Protein AF-A0A1H2YHK8-F1 (afdb_monomer_lite)

Sequence (88 aa):
MLRAVILMCVVFPALTACDGWRSVGKGVEVSDLPPAARLECKSPAAFLRAGDFEIIAGRMGDELIRCEQRRGLAVQGFDGVRDAVATK

Organism: NCBI:txid564137

Structure (mmCIF, N/CA/C/O backbone):
data_AF-A0A1H2YHK8-F1
#
_entry.id   AF-A0A1H2YHK8-F1
#
loop_
_atom_site.group_PDB
_atom_site.id
_atom_site.type_symbol
_atom_site.label_atom_id
_atom_site.label_alt_id
_atom_site.label_comp_id
_atom_site.label_asym_id
_atom_s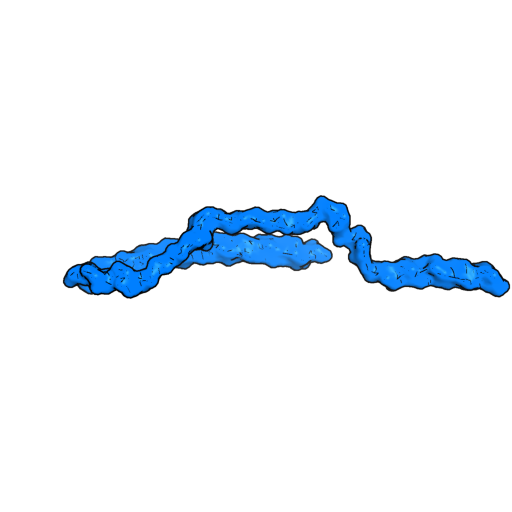ite.label_entity_id
_atom_site.label_seq_id
_atom_site.pdbx_PDB_ins_code
_atom_site.Cartn_x
_atom_site.Cartn_y
_atom_site.Cartn_z
_atom_site.occupancy
_atom_site.B_iso_or_equiv
_atom_site.auth_seq_id
_atom_site.auth_comp_id
_atom_site.auth_asym_id
_atom_site.auth_atom_id
_atom_site.pdbx_PDB_model_num
ATOM 1 N N . MET A 1 1 ? -34.911 -24.790 57.344 1.00 55.16 1 MET A N 1
ATOM 2 C CA . MET A 1 1 ? -34.228 -25.389 56.173 1.00 55.16 1 MET A CA 1
ATOM 3 C C . MET A 1 1 ? -34.629 -24.727 54.851 1.00 55.16 1 MET A C 1
ATOM 5 O O . MET A 1 1 ? -33.738 -24.362 54.102 1.00 55.16 1 MET A O 1
ATOM 9 N N . LEU A 1 2 ? -35.917 -24.447 54.601 1.00 55.03 2 LEU A N 1
ATOM 10 C CA . LEU A 1 2 ? -36.406 -23.804 53.362 1.00 55.03 2 LEU A CA 1
ATOM 11 C C . LEU A 1 2 ? -35.765 -22.431 53.034 1.00 55.03 2 LEU A C 1
ATOM 13 O O . LEU A 1 2 ? -35.476 -22.132 51.882 1.00 55.03 2 LEU A O 1
ATOM 17 N N . ARG A 1 3 ? -35.476 -21.615 54.059 1.00 55.88 3 ARG A N 1
ATOM 18 C CA . ARG A 1 3 ? -34.854 -20.282 53.912 1.00 55.88 3 ARG A CA 1
ATOM 19 C C . ARG A 1 3 ? -33.421 -20.318 53.356 1.00 55.88 3 ARG A C 1
ATOM 21 O O . ARG A 1 3 ? -33.037 -19.401 52.644 1.00 55.88 3 ARG A O 1
ATOM 28 N N . ALA A 1 4 ? -32.654 -21.367 53.662 1.00 59.09 4 ALA A N 1
ATOM 29 C CA . ALA A 1 4 ? -31.275 -21.513 53.186 1.00 59.09 4 ALA A CA 1
ATOM 30 C C . ALA A 1 4 ? -31.223 -21.922 51.704 1.00 59.09 4 ALA A C 1
ATOM 32 O O . ALA A 1 4 ? -30.353 -21.468 50.970 1.00 59.09 4 ALA A O 1
ATOM 33 N N . VAL A 1 5 ? -32.201 -22.715 51.253 1.00 64.31 5 VAL A N 1
ATOM 34 C CA . VAL A 1 5 ? -32.308 -23.171 49.858 1.00 64.31 5 VAL A CA 1
ATOM 35 C C . VAL A 1 5 ? -32.668 -22.011 48.927 1.00 64.31 5 VAL A C 1
ATOM 37 O O . VAL A 1 5 ? -32.053 -21.853 47.878 1.00 64.31 5 VAL A O 1
ATOM 40 N N . ILE A 1 6 ? -33.592 -21.139 49.345 1.00 65.06 6 ILE A N 1
ATOM 41 C CA . ILE A 1 6 ? -33.976 -19.949 48.566 1.00 65.06 6 ILE A CA 1
ATOM 42 C C . ILE A 1 6 ? -32.789 -18.987 48.418 1.00 65.06 6 ILE A C 1
ATOM 44 O O . ILE A 1 6 ? -32.560 -18.461 47.332 1.00 65.06 6 ILE A O 1
ATOM 48 N N . LEU A 1 7 ? -31.997 -18.798 49.480 1.00 61.78 7 LEU A N 1
ATOM 49 C CA . LEU A 1 7 ? -30.806 -17.946 49.425 1.00 61.78 7 LEU A CA 1
ATOM 50 C C . LEU A 1 7 ? -29.756 -18.502 48.447 1.00 61.78 7 LEU A C 1
ATOM 52 O O . LEU A 1 7 ? -29.146 -17.750 47.693 1.00 61.78 7 LEU A O 1
ATOM 56 N N . MET A 1 8 ? -29.587 -19.826 48.417 1.00 58.28 8 MET A N 1
ATOM 57 C CA . MET A 1 8 ? -28.631 -20.501 47.539 1.00 58.28 8 MET A CA 1
ATOM 58 C C . MET A 1 8 ? -29.052 -20.437 46.060 1.00 58.28 8 MET A C 1
ATOM 60 O O . MET A 1 8 ? -28.207 -20.213 45.197 1.00 58.28 8 MET A O 1
ATOM 64 N N . CYS A 1 9 ? -30.352 -20.534 45.757 1.00 62.41 9 CYS A N 1
ATOM 65 C CA . CYS A 1 9 ? -30.869 -20.444 44.385 1.00 62.41 9 CYS A CA 1
ATOM 66 C C . CYS A 1 9 ? -30.775 -19.043 43.757 1.00 62.41 9 CYS A C 1
ATOM 68 O O . CYS A 1 9 ? -30.755 -18.947 42.536 1.00 62.41 9 CYS A O 1
ATOM 70 N N . VAL A 1 10 ? -30.718 -17.966 44.550 1.00 64.19 10 VAL A N 1
ATOM 71 C CA . VAL A 1 10 ? -30.622 -16.583 44.032 1.00 64.19 10 VAL A CA 1
ATOM 72 C C . VAL A 1 10 ? -29.168 -16.131 43.875 1.00 64.19 10 VAL A C 1
ATOM 74 O O . VAL A 1 10 ? -28.846 -15.375 42.962 1.00 64.19 10 VAL A O 1
ATOM 77 N N . VAL A 1 11 ? -28.268 -16.622 44.729 1.00 61.22 11 VAL A N 1
ATOM 78 C CA . VAL A 1 11 ? -26.854 -16.217 44.732 1.00 61.22 11 VAL A CA 1
ATOM 79 C C . VAL A 1 11 ? -26.052 -16.923 43.631 1.00 61.22 11 VAL A C 1
ATOM 81 O O . VAL A 1 11 ? -25.213 -16.296 42.991 1.00 61.22 11 VAL A O 1
ATOM 84 N N . PHE A 1 12 ? -26.351 -18.191 43.332 1.00 58.03 12 PHE A N 1
ATOM 85 C CA . PHE A 1 12 ? -25.672 -18.935 42.263 1.00 58.03 12 PHE A CA 1
ATOM 86 C C . PHE A 1 12 ? -25.810 -18.326 40.853 1.00 58.03 12 PHE A C 1
ATOM 88 O O . PHE A 1 12 ? -24.776 -18.150 40.212 1.00 58.03 12 PHE A O 1
ATOM 95 N N . PRO A 1 13 ? -27.002 -17.934 40.357 1.00 58.91 13 PRO A N 1
ATOM 96 C CA . PRO A 1 13 ? -27.118 -17.337 39.026 1.00 58.91 13 PRO A CA 1
ATOM 97 C C . PRO A 1 13 ? -26.480 -15.944 38.930 1.00 58.91 13 PRO A C 1
ATOM 99 O O . PRO A 1 13 ? -26.125 -15.532 37.833 1.00 58.91 13 PRO A O 1
ATOM 102 N N . ALA A 1 14 ? -26.284 -15.232 40.048 1.00 59.09 14 ALA A N 1
ATOM 103 C CA . ALA A 1 14 ? -25.551 -13.964 40.066 1.00 59.09 14 ALA A CA 1
ATOM 104 C C . ALA A 1 14 ? -24.023 -14.157 39.975 1.00 59.09 14 ALA A C 1
ATOM 106 O O . ALA A 1 14 ? -23.330 -13.283 39.465 1.00 59.09 14 ALA A O 1
ATOM 107 N N . LEU A 1 15 ? -23.501 -15.300 40.436 1.00 56.25 15 LEU A N 1
ATOM 108 C CA . LEU A 1 15 ? -22.073 -15.651 40.373 1.00 56.25 15 LEU A CA 1
ATOM 109 C C . LEU A 1 15 ? -21.698 -16.414 39.092 1.00 56.25 15 LEU A C 1
ATOM 111 O O . LEU A 1 15 ? -20.554 -16.336 38.657 1.00 56.25 15 LEU A O 1
ATOM 115 N N . THR A 1 16 ? -22.646 -17.128 38.470 1.00 56.00 16 THR A N 1
ATOM 116 C CA . THR A 1 16 ? -22.464 -17.789 37.161 1.00 56.00 16 THR A CA 1
ATOM 117 C C . THR A 1 16 ? -22.989 -16.965 35.990 1.00 56.00 16 THR A C 1
ATOM 119 O O . THR A 1 16 ? -22.900 -17.408 34.845 1.00 56.00 16 THR A O 1
ATOM 122 N N . ALA A 1 17 ? -23.528 -15.771 36.243 1.00 47.62 17 ALA A N 1
ATOM 123 C CA . ALA A 1 17 ? -23.674 -14.752 35.216 1.00 47.62 17 ALA A CA 1
ATOM 124 C C . ALA A 1 17 ? -22.274 -14.230 34.862 1.00 47.62 17 ALA A C 1
ATOM 126 O O . ALA A 1 17 ? -21.884 -13.125 35.227 1.00 47.62 17 ALA A O 1
ATOM 127 N N . CYS A 1 18 ? -21.505 -15.048 34.144 1.00 58.53 18 CYS A N 1
ATOM 128 C CA . CYS A 1 18 ? -20.436 -14.565 33.291 1.00 58.53 18 CYS A CA 1
ATOM 129 C C . CYS A 1 18 ? -21.069 -13.595 32.288 1.00 58.53 18 CYS A C 1
ATOM 131 O O . CYS A 1 18 ? -21.614 -14.047 31.290 1.00 58.53 18 CYS A O 1
ATOM 133 N N . ASP A 1 19 ? -21.093 -12.301 32.610 1.00 49.59 19 ASP A N 1
ATOM 134 C CA . ASP A 1 19 ? -21.091 -11.153 31.688 1.00 49.59 19 ASP A CA 1
ATOM 135 C C . ASP A 1 19 ? -21.889 -11.293 30.367 1.00 49.59 19 ASP A C 1
ATOM 137 O O . ASP A 1 19 ? -21.504 -10.813 29.305 1.00 49.59 19 ASP A O 1
ATOM 141 N N . GLY A 1 20 ? -23.052 -11.943 30.417 1.00 46.12 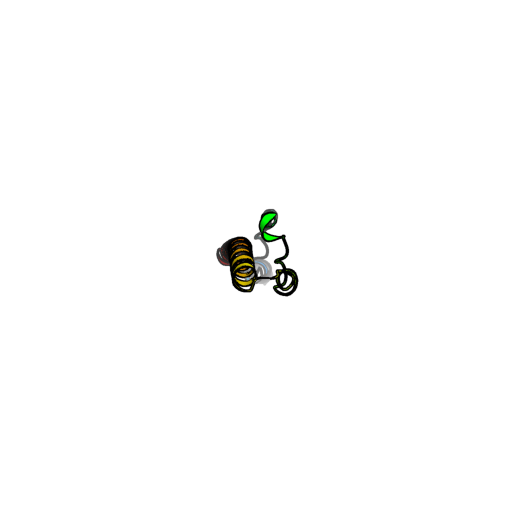20 GLY A N 1
ATOM 142 C CA . GLY A 1 20 ? -23.918 -12.176 29.259 1.00 46.12 20 GLY A CA 1
ATOM 143 C C . GLY A 1 20 ? -24.944 -11.067 29.022 1.00 46.12 20 GLY A C 1
ATOM 144 O O . GLY A 1 20 ? -25.818 -11.219 28.176 1.00 46.12 20 GLY A O 1
ATOM 145 N N . TRP A 1 21 ? -24.872 -9.959 29.773 1.00 46.41 21 TRP A N 1
ATOM 146 C CA . TRP A 1 21 ? -25.791 -8.812 29.672 1.00 46.41 21 TRP A CA 1
ATOM 147 C C . TRP A 1 21 ? -25.080 -7.549 29.156 1.00 46.41 21 TRP A C 1
ATOM 149 O O . TRP A 1 21 ? -25.429 -6.420 29.489 1.00 46.41 21 TRP A O 1
ATOM 159 N N . ARG A 1 22 ? -24.061 -7.695 28.308 1.00 49.22 22 ARG A N 1
ATOM 160 C CA . ARG A 1 22 ? -23.440 -6.560 27.607 1.00 49.22 22 ARG A CA 1
ATOM 161 C C . ARG A 1 22 ? -23.298 -6.846 26.116 1.00 49.22 22 ARG A C 1
ATOM 163 O O . ARG A 1 22 ? -22.223 -7.145 25.622 1.00 49.22 22 ARG A O 1
ATOM 170 N N . SER A 1 23 ? -24.408 -6.731 25.385 1.00 48.53 23 SER A N 1
ATOM 171 C CA . SER A 1 23 ? -24.483 -6.055 24.069 1.00 48.53 23 SER A CA 1
ATOM 172 C C . SER A 1 23 ? -25.754 -6.413 23.292 1.00 48.53 23 SER A C 1
ATOM 174 O O . SER A 1 23 ? -25.718 -6.757 22.115 1.00 48.53 23 SER A O 1
ATOM 176 N N . VAL A 1 24 ? -26.924 -6.226 23.902 1.00 50.00 24 VAL A N 1
ATOM 177 C CA . VAL A 1 24 ? -28.108 -5.962 23.079 1.00 50.00 24 VAL A CA 1
ATOM 178 C C . VAL A 1 24 ? -27.950 -4.529 22.558 1.00 50.00 24 VAL A C 1
ATOM 180 O O . VAL A 1 24 ? -28.256 -3.573 23.264 1.00 50.00 24 VAL A O 1
ATOM 183 N N . GLY A 1 25 ? -27.386 -4.365 21.357 1.00 46.59 25 GLY A N 1
ATOM 184 C CA . GLY A 1 25 ? -27.714 -3.194 20.537 1.00 46.59 25 GLY A CA 1
ATOM 185 C C . GLY A 1 25 ? -26.613 -2.241 20.070 1.00 46.59 25 GLY A C 1
ATOM 186 O O . GLY A 1 25 ? -26.980 -1.190 19.564 1.00 46.59 25 GLY A O 1
ATOM 187 N N . LYS A 1 26 ? -25.315 -2.563 20.156 1.00 49.03 26 LYS A N 1
ATOM 188 C CA . LYS A 1 26 ? -24.291 -1.917 19.303 1.00 49.03 26 LYS A CA 1
ATOM 189 C C . LYS A 1 26 ? -23.191 -2.915 18.959 1.00 49.03 26 LYS A C 1
ATOM 191 O O . LYS A 1 26 ? -22.156 -2.980 19.628 1.00 49.03 26 LYS A O 1
ATOM 196 N N . GLY A 1 27 ? -23.454 -3.734 17.940 1.00 52.38 27 GLY A N 1
ATOM 197 C CA . GLY A 1 27 ? -22.372 -4.358 17.186 1.00 52.38 27 GLY A CA 1
ATOM 198 C C . GLY A 1 27 ? -21.443 -3.250 16.700 1.00 52.38 27 GLY A C 1
ATOM 199 O O . GLY A 1 27 ? -21.908 -2.161 16.366 1.00 52.38 27 GLY A O 1
ATOM 200 N N . VAL A 1 28 ? -20.136 -3.489 16.752 1.00 55.34 28 VAL A N 1
ATOM 201 C CA . VAL A 1 28 ? -19.174 -2.591 16.115 1.00 55.34 28 VAL A CA 1
ATOM 202 C C . VAL A 1 28 ? -19.518 -2.604 14.631 1.00 55.34 28 VAL A C 1
ATOM 204 O O . VAL A 1 28 ? -19.323 -3.613 13.958 1.00 55.34 28 VAL A O 1
ATOM 207 N N . GLU A 1 29 ? -20.123 -1.522 14.150 1.00 59.97 29 GLU A N 1
ATOM 208 C CA . GLU A 1 29 ? -20.392 -1.340 12.733 1.0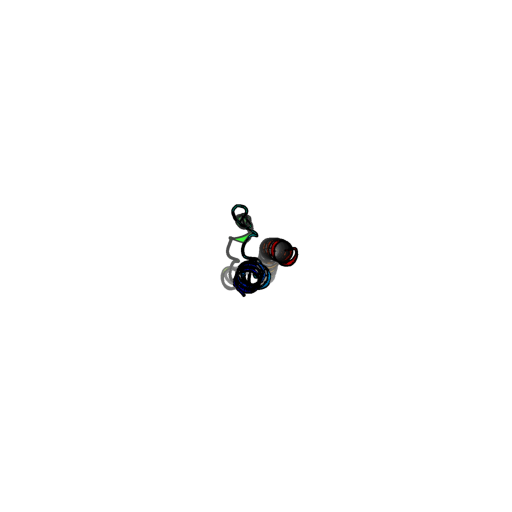0 59.97 29 GLU A CA 1
ATOM 209 C C . GLU A 1 29 ? -19.050 -0.998 12.089 1.00 59.97 29 GLU A C 1
ATOM 211 O O . GLU A 1 29 ? -18.571 0.136 12.142 1.00 59.97 29 GLU A O 1
ATOM 216 N N . VAL A 1 30 ? -18.372 -2.031 11.591 1.00 61.88 30 VAL A N 1
ATOM 217 C CA . VAL A 1 30 ? -17.137 -1.863 10.834 1.00 61.88 30 VAL A CA 1
ATOM 218 C C . VAL A 1 30 ? -17.535 -1.211 9.518 1.00 61.88 30 VAL A C 1
ATOM 220 O O . VAL A 1 30 ? -18.055 -1.874 8.625 1.00 61.88 30 VAL A O 1
ATOM 223 N N . SER A 1 31 ? -17.341 0.105 9.429 1.00 64.69 31 SER A N 1
ATOM 224 C CA . SER A 1 31 ? -17.489 0.832 8.171 1.00 64.69 31 SER A CA 1
ATOM 225 C C . SER A 1 31 ? -16.609 0.166 7.115 1.00 64.69 31 SER A C 1
ATOM 227 O O . SER A 1 31 ? -15.437 -0.116 7.374 1.00 64.69 31 SER A O 1
ATOM 229 N N . ASP A 1 32 ? -17.168 -0.069 5.927 1.00 72.38 32 ASP A N 1
ATOM 230 C CA . ASP A 1 32 ? -16.436 -0.653 4.805 1.00 72.38 32 ASP A CA 1
ATOM 231 C C . ASP A 1 32 ? -15.123 0.092 4.543 1.00 72.38 32 ASP A C 1
ATOM 233 O O . ASP A 1 32 ? -15.054 1.323 4.645 1.00 72.38 32 ASP A O 1
ATOM 237 N N . LEU A 1 33 ? -14.090 -0.650 4.125 1.00 72.69 33 LEU A N 1
ATOM 238 C CA . LEU A 1 33 ? -12.831 -0.045 3.703 1.00 72.69 33 LEU A CA 1
ATOM 239 C C . LEU A 1 33 ? -13.090 1.000 2.603 1.00 72.69 33 LEU A C 1
ATOM 241 O O . LEU A 1 33 ? -13.918 0.769 1.700 1.00 72.69 33 LEU A O 1
ATOM 245 N N . PRO A 1 34 ? -12.350 2.126 2.616 1.00 78.19 34 PRO A N 1
ATOM 246 C CA . PRO A 1 34 ? -12.477 3.136 1.579 1.00 78.19 34 PRO A CA 1
ATOM 247 C C . PRO A 1 34 ? -12.266 2.486 0.203 1.00 78.19 34 PRO A C 1
ATOM 249 O O . PRO A 1 34 ? -11.426 1.592 0.066 1.00 78.19 34 PRO A O 1
ATOM 252 N N . PRO A 1 35 ? -13.007 2.904 -0.838 1.00 79.94 35 PRO A N 1
ATOM 253 C CA . PRO A 1 35 ? -12.981 2.248 -2.148 1.00 79.94 35 PRO A CA 1
ATOM 254 C C . PRO A 1 35 ? -11.571 2.182 -2.749 1.00 79.94 35 PRO A C 1
ATOM 256 O O . PRO A 1 35 ? -11.235 1.219 -3.430 1.00 79.94 35 PRO A O 1
ATOM 259 N N . ALA A 1 36 ? -10.711 3.152 -2.425 1.00 77.81 36 ALA A N 1
ATOM 260 C CA . ALA A 1 36 ? -9.311 3.153 -2.835 1.00 77.81 36 ALA A CA 1
ATOM 261 C C . ALA A 1 36 ? -8.511 1.963 -2.273 1.00 77.81 36 ALA A C 1
ATOM 263 O O . ALA A 1 36 ? -7.644 1.447 -2.969 1.00 77.81 36 ALA A O 1
ATOM 264 N N . ALA A 1 37 ? -8.810 1.500 -1.055 1.00 78.31 37 ALA A N 1
ATOM 265 C CA . ALA A 1 37 ? -8.133 0.370 -0.416 1.00 78.31 37 ALA A CA 1
ATOM 266 C C . ALA A 1 37 ? -8.595 -0.998 -0.953 1.00 78.31 37 ALA A C 1
ATOM 268 O O . ALA A 1 37 ? -7.938 -2.004 -0.710 1.00 78.31 37 ALA A O 1
ATOM 269 N N . ARG A 1 38 ? -9.712 -1.037 -1.695 1.00 80.00 38 ARG A N 1
ATOM 270 C CA . ARG A 1 38 ? -10.250 -2.252 -2.333 1.00 80.00 38 ARG A CA 1
ATOM 271 C C . ARG A 1 38 ? -9.671 -2.517 -3.724 1.00 80.00 38 ARG A C 1
ATOM 273 O O . ARG A 1 38 ? -9.947 -3.558 -4.309 1.00 80.00 38 ARG A O 1
ATOM 280 N N . LEU A 1 39 ? -8.913 -1.572 -4.276 1.00 84.75 39 LEU A N 1
ATOM 281 C CA . LEU A 1 39 ? -8.321 -1.710 -5.601 1.00 84.75 39 LEU A CA 1
ATOM 282 C C . LEU A 1 39 ? -7.098 -2.625 -5.555 1.00 84.75 39 LEU A C 1
ATOM 284 O O . LEU A 1 39 ? -6.183 -2.403 -4.763 1.00 84.75 39 LEU A O 1
ATOM 288 N N . GLU A 1 40 ? -7.045 -3.583 -6.475 1.00 85.44 40 GLU A N 1
ATOM 289 C CA . GLU A 1 40 ? -5.876 -4.437 -6.656 1.00 85.44 40 GLU A CA 1
ATOM 290 C C . GLU A 1 40 ? -4.654 -3.630 -7.118 1.00 85.44 40 GLU A C 1
ATOM 292 O O . GLU A 1 40 ? -4.750 -2.649 -7.873 1.00 85.44 40 GLU A O 1
ATOM 297 N N . CYS A 1 41 ? -3.479 -4.056 -6.660 1.00 87.56 41 CYS A N 1
ATOM 298 C CA . CYS A 1 41 ? -2.212 -3.536 -7.150 1.00 87.56 41 CYS A CA 1
ATOM 299 C C . CYS A 1 41 ? -1.827 -4.236 -8.450 1.00 87.56 41 CYS A C 1
ATOM 301 O O . CYS A 1 41 ? -1.961 -5.454 -8.576 1.00 87.56 41 CYS A O 1
ATOM 303 N N . LYS A 1 42 ? -1.325 -3.475 -9.426 1.00 89.69 42 LYS A N 1
ATOM 304 C CA . LYS A 1 42 ? -0.878 -4.073 -10.687 1.00 89.69 42 LYS A CA 1
ATOM 305 C C . LYS A 1 42 ? 0.370 -4.919 -10.460 1.00 89.69 42 LYS A C 1
ATOM 307 O O . LYS A 1 42 ? 1.278 -4.520 -9.733 1.00 89.69 42 LYS A O 1
ATOM 312 N N . SER A 1 43 ? 0.440 -6.066 -11.135 1.00 86.06 43 SER A N 1
ATOM 313 C CA . SER A 1 43 ? 1.648 -6.888 -11.095 1.00 86.06 43 SER A CA 1
ATOM 314 C C . SER A 1 43 ? 2.804 -6.195 -11.831 1.00 86.06 43 SER A C 1
ATOM 316 O O . SER A 1 43 ? 2.574 -5.528 -12.847 1.00 86.06 43 SER A O 1
ATOM 318 N N . PRO A 1 44 ? 4.061 -6.390 -11.392 1.00 80.94 44 PRO A N 1
ATOM 319 C CA . PRO A 1 44 ? 5.229 -5.849 -12.088 1.00 80.94 44 PRO A CA 1
ATOM 320 C C . PRO A 1 44 ? 5.299 -6.288 -13.559 1.00 80.94 44 PRO A C 1
ATOM 322 O O . PRO A 1 44 ? 5.718 -5.524 -14.427 1.00 80.94 44 PRO A O 1
ATOM 325 N N . ALA A 1 45 ? 4.806 -7.494 -13.868 1.00 86.56 45 ALA A N 1
ATOM 326 C CA . ALA A 1 45 ? 4.777 -8.032 -15.226 1.00 86.56 45 ALA A CA 1
ATOM 327 C C . ALA A 1 45 ? 3.973 -7.162 -16.211 1.00 86.56 45 ALA A C 1
ATOM 329 O O . ALA A 1 45 ? 4.256 -7.177 -17.409 1.00 86.56 45 ALA A O 1
ATOM 330 N N . ALA A 1 46 ? 3.020 -6.357 -15.726 1.00 87.69 46 ALA A N 1
ATOM 331 C CA . ALA A 1 46 ? 2.270 -5.417 -16.556 1.00 87.69 46 ALA A CA 1
ATOM 332 C C . ALA A 1 46 ? 3.145 -4.293 -17.149 1.00 87.69 46 ALA A C 1
ATOM 334 O O . ALA A 1 46 ? 2.769 -3.697 -18.159 1.00 87.69 46 ALA A O 1
ATOM 335 N N . PHE A 1 47 ? 4.308 -4.010 -16.553 1.00 86.75 47 PHE A N 1
ATOM 336 C CA . PHE A 1 47 ? 5.187 -2.904 -16.943 1.00 86.75 47 PHE A CA 1
ATOM 337 C C . PHE A 1 47 ? 6.347 -3.327 -17.851 1.00 86.75 47 PHE A C 1
ATOM 339 O O . PHE A 1 47 ? 6.948 -2.474 -18.496 1.00 86.75 47 PHE A O 1
ATOM 346 N N . LEU A 1 48 ? 6.613 -4.631 -17.983 1.00 84.25 48 LEU A N 1
ATOM 347 C CA . LEU A 1 48 ? 7.747 -5.180 -18.744 1.00 84.25 48 LEU A CA 1
ATOM 348 C C . LEU A 1 48 ? 7.662 -4.976 -20.268 1.00 84.25 48 LEU A C 1
ATOM 350 O O . LEU A 1 48 ? 8.584 -5.341 -20.986 1.00 84.25 48 LEU A O 1
ATOM 354 N N . ARG A 1 49 ? 6.561 -4.414 -20.781 1.00 81.88 49 ARG A N 1
ATOM 355 C CA . ARG A 1 49 ? 6.360 -4.160 -22.219 1.00 81.88 49 ARG A CA 1
ATOM 356 C C . ARG A 1 49 ? 6.824 -2.774 -22.679 1.00 81.88 49 ARG A C 1
ATOM 358 O O . ARG A 1 49 ? 6.627 -2.436 -23.842 1.00 81.88 49 ARG A O 1
ATOM 365 N N . ALA A 1 50 ? 7.377 -1.949 -21.791 1.00 71.44 50 ALA A N 1
ATOM 366 C CA . ALA A 1 50 ? 7.980 -0.679 -22.189 1.00 71.44 50 ALA A CA 1
ATOM 367 C C . ALA A 1 50 ? 9.384 -0.910 -22.783 1.00 71.44 50 ALA A C 1
ATOM 369 O O . ALA A 1 50 ? 10.090 -1.824 -22.381 1.00 71.44 50 ALA A O 1
ATOM 370 N N . GLY A 1 51 ? 9.767 -0.108 -23.780 1.00 77.56 51 GLY A N 1
ATOM 371 C CA . GLY A 1 51 ? 11.024 -0.294 -24.522 1.00 77.56 51 GLY A CA 1
ATOM 372 C C . GLY A 1 51 ? 12.282 0.211 -23.808 1.00 77.56 51 GLY A C 1
ATOM 373 O O . GLY A 1 51 ? 13.380 -0.048 -24.283 1.00 77.56 51 GLY A O 1
ATOM 374 N N . ASP A 1 52 ? 12.126 0.922 -22.690 1.00 89.38 52 ASP 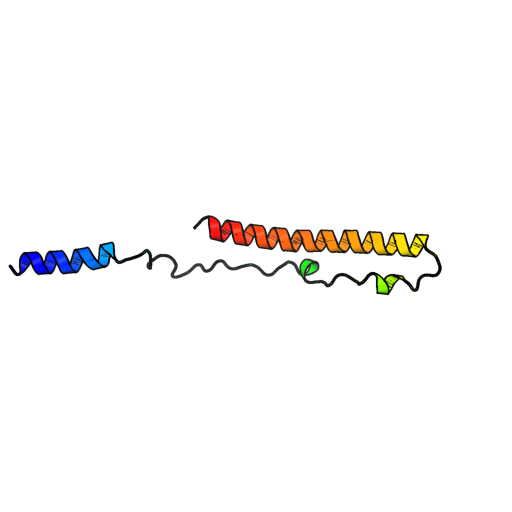A N 1
ATOM 375 C CA . ASP A 1 52 ? 13.215 1.559 -21.949 1.00 89.38 52 ASP A CA 1
ATOM 376 C C . ASP A 1 52 ? 13.163 1.144 -20.472 1.00 89.38 52 ASP A C 1
ATOM 378 O O . ASP A 1 52 ? 12.124 1.280 -19.817 1.00 89.38 52 ASP A O 1
ATOM 382 N N . PHE A 1 53 ? 14.286 0.639 -19.954 1.00 86.50 53 PHE A N 1
ATOM 383 C CA . PHE A 1 53 ? 14.429 0.189 -18.570 1.00 86.50 53 PHE A CA 1
ATOM 384 C C . PHE A 1 53 ? 14.213 1.304 -17.549 1.00 86.50 53 PHE A C 1
ATOM 386 O O . PHE A 1 53 ? 13.645 1.034 -16.492 1.00 86.50 53 PHE A O 1
ATOM 393 N N . GLU A 1 54 ? 14.613 2.537 -17.850 1.00 87.44 54 GLU A N 1
ATOM 394 C CA . GLU A 1 54 ? 14.410 3.673 -16.951 1.00 87.44 54 GLU A CA 1
ATOM 395 C C . GLU A 1 54 ? 12.913 3.972 -16.804 1.00 87.44 54 GLU A C 1
ATOM 397 O O . GLU A 1 54 ? 12.389 4.109 -15.697 1.00 87.44 54 GLU A O 1
ATOM 402 N N . ILE A 1 55 ? 12.186 3.942 -17.922 1.00 88.25 55 ILE A N 1
ATOM 403 C CA . ILE A 1 55 ? 10.732 4.126 -17.945 1.00 88.25 55 ILE A CA 1
ATOM 404 C C . ILE A 1 55 ? 10.011 2.959 -17.263 1.00 88.25 55 ILE A C 1
ATOM 406 O O . ILE A 1 55 ? 9.021 3.176 -16.559 1.00 88.25 55 ILE A O 1
ATOM 410 N N . ILE A 1 56 ? 10.486 1.722 -17.448 1.00 88.00 56 ILE A N 1
ATOM 411 C CA . ILE A 1 56 ? 9.950 0.550 -16.746 1.00 88.00 56 ILE A CA 1
ATOM 412 C C . ILE A 1 56 ? 10.120 0.723 -15.234 1.00 88.00 56 ILE A C 1
ATOM 414 O O . ILE A 1 56 ? 9.139 0.606 -14.497 1.00 88.00 56 ILE A O 1
ATOM 418 N N . ALA A 1 57 ? 11.339 1.021 -14.781 1.00 90.12 57 ALA A N 1
ATOM 419 C CA . ALA A 1 57 ? 11.666 1.159 -13.367 1.00 90.12 57 ALA A CA 1
ATOM 420 C C . ALA A 1 57 ? 10.875 2.300 -12.714 1.00 90.12 57 ALA A C 1
ATOM 422 O O . ALA A 1 57 ? 10.292 2.096 -11.650 1.00 90.12 57 ALA A O 1
ATOM 423 N N . GLY A 1 58 ? 10.771 3.454 -13.381 1.00 90.62 58 GLY A N 1
ATOM 424 C CA . GLY A 1 58 ? 9.970 4.582 -12.904 1.00 90.62 58 GLY A CA 1
ATOM 425 C C . GLY A 1 58 ? 8.495 4.214 -12.734 1.00 90.62 58 GLY A C 1
ATOM 426 O O . GLY A 1 58 ? 7.929 4.384 -11.658 1.00 90.62 58 GLY A O 1
ATOM 427 N N . ARG A 1 59 ? 7.880 3.601 -13.755 1.00 90.31 59 ARG A N 1
ATOM 428 C CA . ARG A 1 59 ? 6.461 3.200 -13.701 1.00 90.31 59 ARG A CA 1
ATOM 429 C C . ARG A 1 59 ? 6.181 2.123 -12.656 1.00 90.31 59 ARG A C 1
ATOM 431 O O . ARG A 1 59 ? 5.126 2.150 -12.024 1.00 90.31 59 ARG A O 1
ATOM 438 N N . MET A 1 60 ? 7.100 1.172 -12.484 1.00 91.06 60 MET A N 1
ATOM 439 C CA . MET A 1 60 ? 7.008 0.178 -11.414 1.00 91.06 60 MET A CA 1
ATOM 440 C C . MET A 1 60 ? 7.113 0.844 -10.038 1.00 91.06 60 MET A C 1
ATOM 442 O O . MET A 1 60 ? 6.319 0.525 -9.157 1.00 91.06 60 MET A O 1
ATOM 446 N N . GLY A 1 61 ? 8.050 1.780 -9.863 1.00 90.81 61 GLY A N 1
ATOM 447 C CA . GLY A 1 61 ? 8.219 2.546 -8.628 1.00 90.81 61 GLY A CA 1
ATOM 448 C C . GL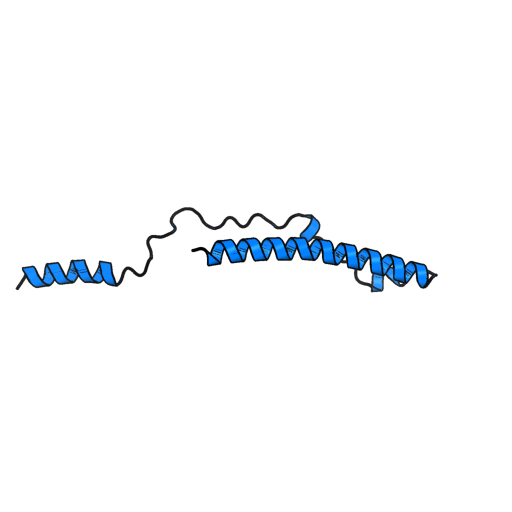Y A 1 61 ? 6.963 3.331 -8.249 1.00 90.81 61 GLY A C 1
ATOM 449 O O . GLY A 1 61 ? 6.480 3.208 -7.124 1.00 90.81 61 GLY A O 1
ATOM 450 N N . ASP A 1 62 ? 6.376 4.056 -9.201 1.00 92.62 62 ASP A N 1
ATOM 451 C CA . ASP A 1 62 ? 5.139 4.815 -8.987 1.00 92.62 62 ASP A CA 1
ATOM 452 C C . ASP A 1 62 ? 3.976 3.916 -8.552 1.00 92.62 62 ASP A C 1
ATOM 454 O O . ASP A 1 62 ? 3.216 4.248 -7.635 1.00 92.62 62 ASP A O 1
ATOM 458 N N . GLU A 1 63 ? 3.830 2.752 -9.189 1.00 91.94 63 GLU A N 1
ATOM 459 C CA . GLU A 1 63 ? 2.770 1.810 -8.836 1.00 91.94 63 GLU A CA 1
ATOM 460 C C . GLU A 1 63 ? 3.013 1.158 -7.470 1.00 91.94 63 GLU A C 1
ATOM 462 O O . GLU A 1 63 ? 2.050 0.959 -6.728 1.00 91.94 63 GLU A O 1
ATOM 467 N N . LEU A 1 64 ? 4.267 0.878 -7.097 1.00 89.75 64 LEU A N 1
ATOM 468 C CA . LEU A 1 64 ? 4.613 0.393 -5.757 1.00 89.75 64 LEU A CA 1
ATOM 469 C C . LEU A 1 64 ? 4.237 1.420 -4.686 1.00 89.75 64 LEU A C 1
ATOM 471 O O . LEU A 1 64 ? 3.567 1.070 -3.716 1.00 89.75 64 LEU A O 1
ATOM 475 N N . ILE A 1 65 ? 4.586 2.693 -4.891 1.00 91.44 65 ILE A N 1
ATOM 476 C CA . ILE A 1 65 ? 4.232 3.779 -3.966 1.00 91.44 65 ILE A CA 1
ATOM 477 C C . ILE A 1 65 ? 2.709 3.891 -3.839 1.00 91.44 65 ILE A C 1
ATOM 479 O O . ILE A 1 65 ? 2.171 3.925 -2.731 1.00 91.44 65 ILE A O 1
ATOM 483 N N . ARG A 1 66 ? 1.987 3.890 -4.966 1.00 90.06 66 ARG A N 1
ATOM 484 C CA . ARG A 1 66 ? 0.518 3.952 -4.975 1.00 90.06 66 ARG A CA 1
ATOM 485 C C . ARG A 1 66 ? -0.115 2.729 -4.305 1.00 90.06 66 ARG A C 1
ATOM 487 O O . ARG A 1 66 ? -1.143 2.851 -3.638 1.00 90.06 66 ARG A O 1
ATOM 494 N N . CYS A 1 67 ? 0.452 1.542 -4.498 1.00 89.62 67 CYS A N 1
ATOM 495 C CA . CYS A 1 67 ? -0.008 0.314 -3.860 1.00 89.62 67 CYS A CA 1
ATOM 496 C C . CYS A 1 67 ? 0.155 0.379 -2.337 1.00 89.62 67 CYS A C 1
ATOM 498 O O . CYS A 1 67 ? -0.815 0.159 -1.613 1.00 89.62 67 CYS A O 1
ATOM 500 N N . GLU A 1 68 ? 1.335 0.757 -1.848 1.00 88.12 68 GLU A N 1
ATOM 501 C CA . GLU A 1 68 ? 1.607 0.834 -0.410 1.00 88.12 68 GLU A CA 1
ATOM 502 C C . GLU A 1 68 ? 0.787 1.930 0.282 1.00 88.12 68 GLU A C 1
ATOM 504 O O . GLU A 1 68 ? 0.257 1.707 1.369 1.00 88.12 68 GLU A O 1
ATOM 509 N N . GLN A 1 69 ? 0.552 3.073 -0.372 1.00 88.50 69 GLN A N 1
ATOM 510 C CA . GLN A 1 69 ? -0.384 4.080 0.143 1.00 88.50 69 GLN A CA 1
ATOM 511 C C . GLN A 1 69 ? -1.794 3.508 0.350 1.00 88.50 69 GLN A C 1
ATOM 513 O O . GLN A 1 69 ? -2.411 3.740 1.390 1.00 88.50 69 GLN A O 1
ATOM 518 N N . ARG A 1 70 ? -2.305 2.720 -0.608 1.00 87.00 70 ARG A N 1
ATOM 519 C CA . ARG A 1 70 ? -3.613 2.051 -0.480 1.00 87.00 70 ARG A CA 1
ATOM 520 C C . ARG A 1 70 ? -3.609 0.997 0.625 1.00 87.00 70 ARG A C 1
ATOM 522 O O . ARG A 1 70 ? -4.572 0.913 1.385 1.00 87.00 70 ARG A O 1
ATOM 529 N N . ARG A 1 71 ? -2.526 0.229 0.750 1.00 82.75 71 ARG A N 1
ATOM 530 C CA . ARG A 1 71 ? -2.350 -0.759 1.820 1.00 82.75 71 ARG A CA 1
ATOM 531 C C . ARG A 1 71 ? -2.350 -0.101 3.200 1.00 82.75 71 ARG A C 1
ATOM 533 O O . ARG A 1 71 ? -2.983 -0.622 4.112 1.00 82.75 71 ARG A O 1
ATOM 540 N N . GLY A 1 72 ? -1.734 1.072 3.333 1.00 83.19 72 GLY A N 1
ATOM 541 C CA . GLY A 1 72 ? -1.770 1.876 4.554 1.00 83.19 72 GLY A CA 1
ATOM 542 C C . GLY A 1 72 ? -3.193 2.225 5.002 1.00 83.19 72 GLY A C 1
ATOM 543 O O . GLY A 1 72 ? -3.495 2.125 6.188 1.00 83.19 72 GLY A O 1
ATOM 544 N N . LEU A 1 73 ? -4.096 2.540 4.066 1.00 81.44 73 LEU A N 1
ATOM 545 C CA . LEU A 1 73 ? -5.512 2.789 4.378 1.00 81.44 73 LEU A CA 1
ATOM 546 C C . LEU A 1 73 ? -6.219 1.534 4.915 1.00 81.44 73 LEU A C 1
ATOM 548 O O . LEU A 1 73 ? -7.052 1.634 5.814 1.00 81.44 73 LEU A O 1
ATOM 552 N N . ALA A 1 74 ? -5.884 0.354 4.387 1.00 78.88 74 ALA A N 1
ATOM 553 C CA . ALA A 1 74 ? -6.432 -0.911 4.873 1.00 78.88 74 ALA A CA 1
ATOM 554 C C . ALA A 1 74 ? -5.928 -1.252 6.286 1.00 78.88 74 ALA A C 1
ATOM 556 O O . ALA A 1 74 ? -6.716 -1.667 7.134 1.00 78.88 74 ALA A O 1
ATOM 557 N N . VAL A 1 75 ? -4.634 -1.036 6.551 1.00 80.94 75 VAL A N 1
ATOM 558 C CA . VAL A 1 75 ? -4.027 -1.264 7.873 1.00 80.94 75 VAL A CA 1
ATOM 559 C C . VAL A 1 75 ? -4.630 -0.330 8.920 1.00 80.94 75 VAL A C 1
ATOM 561 O O . VAL A 1 75 ? -5.046 -0.802 9.969 1.00 80.94 75 VAL A O 1
ATOM 564 N N . GLN A 1 76 ? -4.781 0.962 8.611 1.00 78.88 76 GLN A N 1
ATOM 565 C CA . GLN A 1 76 ? -5.424 1.921 9.517 1.00 78.88 76 GLN A CA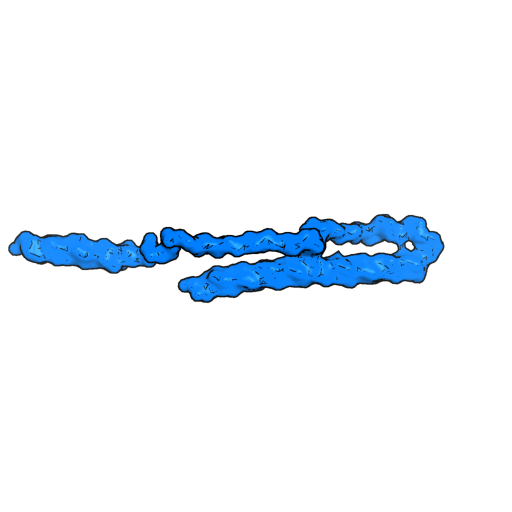 1
ATOM 566 C C . GLN A 1 76 ? -6.870 1.533 9.848 1.00 78.88 76 GLN A C 1
ATOM 568 O O . GLN A 1 76 ? -7.292 1.642 10.997 1.00 78.88 76 GLN A O 1
ATOM 573 N N . GLY A 1 77 ? -7.623 1.041 8.857 1.00 75.25 77 GLY A N 1
ATOM 574 C CA . GLY A 1 77 ? -8.960 0.498 9.089 1.00 75.25 77 GLY A CA 1
ATOM 575 C C . GLY A 1 77 ? -8.942 -0.695 10.050 1.00 75.25 77 GLY A C 1
ATOM 576 O O . GLY A 1 77 ? -9.758 -0.757 10.965 1.00 75.25 77 GLY A O 1
ATOM 577 N N . PHE A 1 78 ? -7.986 -1.615 9.889 1.00 77.50 78 PHE A N 1
ATOM 578 C CA . PHE A 1 78 ? -7.845 -2.780 10.765 1.00 77.50 78 PHE A CA 1
ATOM 579 C C . PHE A 1 78 ? -7.418 -2.407 12.192 1.00 77.50 78 PHE A C 1
ATOM 581 O O . PHE A 1 78 ? -7.999 -2.918 13.147 1.00 77.50 78 PHE A O 1
ATOM 588 N N . ASP A 1 79 ? -6.454 -1.499 12.349 1.00 78.50 79 ASP A N 1
ATOM 589 C CA . ASP A 1 79 ? -6.018 -1.011 13.660 1.00 78.50 79 ASP A CA 1
ATOM 590 C C . ASP A 1 79 ? -7.167 -0.308 14.397 1.00 78.50 79 ASP A C 1
ATOM 592 O O . ASP A 1 79 ? -7.410 -0.598 15.567 1.00 78.50 79 ASP A O 1
ATOM 596 N N . GLY A 1 80 ? -7.962 0.510 13.695 1.00 73.00 80 GLY A N 1
ATOM 597 C CA . GLY A 1 80 ? -9.162 1.128 14.263 1.00 73.00 80 GLY A CA 1
ATOM 598 C C . GLY A 1 80 ? -10.197 0.106 14.752 1.00 73.00 80 GLY A C 1
ATOM 599 O O . GLY A 1 80 ? -10.789 0.282 15.817 1.00 73.00 80 GLY A O 1
ATOM 600 N N . VAL A 1 81 ? -10.387 -0.998 14.020 1.00 75.31 81 VAL A N 1
ATOM 601 C CA . VAL A 1 81 ? -11.262 -2.102 14.455 1.00 75.31 81 VAL A CA 1
ATOM 602 C C . VAL A 1 81 ? -10.674 -2.832 15.660 1.00 75.31 81 VAL A C 1
ATOM 604 O O . VAL A 1 81 ? -11.397 -3.109 16.617 1.00 75.31 81 VAL A O 1
ATOM 607 N N . ARG A 1 82 ? -9.372 -3.133 15.647 1.00 75.88 82 ARG A N 1
ATOM 608 C CA . ARG A 1 82 ? -8.693 -3.808 16.758 1.00 75.88 82 ARG A CA 1
ATOM 609 C C . ARG A 1 82 ? -8.810 -2.999 18.047 1.00 75.88 82 ARG A C 1
ATOM 611 O O . ARG A 1 82 ? -9.168 -3.566 19.075 1.00 75.88 82 ARG A O 1
ATOM 618 N N . ASP A 1 83 ? -8.564 -1.696 17.989 1.00 72.31 83 ASP A N 1
ATOM 619 C CA . ASP A 1 83 ? -8.629 -0.813 19.154 1.00 72.31 83 ASP A CA 1
ATOM 620 C C . ASP A 1 83 ? -10.071 -0.679 19.680 1.00 72.31 83 ASP A C 1
ATOM 622 O O . ASP A 1 83 ? -10.299 -0.679 20.892 1.00 72.31 83 ASP A O 1
ATOM 626 N N . ALA A 1 84 ? -11.071 -0.668 18.790 1.00 68.75 84 ALA A N 1
ATOM 627 C CA . ALA A 1 84 ? -12.487 -0.677 19.170 1.00 68.75 84 ALA A CA 1
ATOM 628 C C . ALA A 1 84 ? -12.928 -1.981 19.867 1.00 68.75 84 ALA A C 1
ATOM 630 O O . ALA A 1 84 ? -13.868 -1.968 20.663 1.00 68.75 84 ALA A O 1
ATOM 631 N N . VAL A 1 85 ? -12.272 -3.107 19.574 1.00 71.12 85 VAL A N 1
ATOM 632 C CA . VAL A 1 85 ? -12.527 -4.400 20.232 1.00 71.12 85 VAL A CA 1
ATOM 633 C C . VAL A 1 85 ? -11.718 -4.546 21.524 1.00 71.12 85 VAL A C 1
ATOM 635 O O . VAL A 1 85 ? -12.237 -5.081 22.496 1.00 71.12 85 VAL A O 1
ATOM 638 N N . ALA A 1 86 ? -10.480 -4.048 21.563 1.00 68.19 86 ALA A N 1
ATOM 639 C CA . ALA A 1 86 ? -9.587 -4.149 22.721 1.00 68.19 86 ALA A CA 1
ATOM 640 C C . ALA A 1 86 ? -9.974 -3.228 23.893 1.00 68.19 86 ALA A C 1
ATOM 642 O O . ALA A 1 86 ? -9.492 -3.415 25.006 1.00 68.19 86 ALA A O 1
ATOM 643 N N . THR A 1 87 ? -10.818 -2.223 23.648 1.00 56.62 87 THR A N 1
ATOM 644 C CA . THR A 1 87 ? -11.309 -1.273 24.662 1.00 56.62 87 THR A CA 1
ATOM 645 C C . THR A 1 87 ? -12.635 -1.690 25.316 1.00 56.62 87 THR A C 1
ATOM 647 O O . THR A 1 87 ? -13.188 -0.920 26.106 1.00 56.62 87 THR A O 1
ATOM 650 N N . LYS A 1 88 ? -13.145 -2.893 25.014 1.00 46.88 88 LYS A N 1
ATOM 651 C CA . LYS A 1 88 ? -14.257 -3.539 25.730 1.00 46.88 88 LYS A CA 1
ATOM 652 C C . LYS A 1 88 ? -13.740 -4.550 26.743 1.00 46.88 88 LYS A C 1
ATOM 654 O O . LYS A 1 88 ? -14.371 -4.612 27.821 1.00 46.88 88 LYS A O 1
#

pLDDT: mean 72.65, std 14.6, range [46.12, 92.62]

Secondary structure (DSSP, 8-state):
-HHHHHHHHHHHHHHS--S-SS-SS-----PPPPGGGGSPPPPGGGGTTSS-HHHHHHHHHHHHHHHHHHHHHHHHHHHHHHHHHHT-

Foldseek 3Di:
DVVVVVVVVVVVCVVPPPPPPPDPPDDPPLDDQDVLLVDDQDDLVVLVPDPDPVSSVVVVVVSVVSNVVSVVSVVVSVVVVVVVVVVD

Radius of gyration: 27.54 Å; chains: 1; bounding box: 51×30×81 Å